Protein AF-A0A2Z4ND91-F1 (afdb_monomer_lite)

Foldseek 3Di:
DKDWLVLCVVCLVVLLVVLVVPDDDPVVSVVLSVVLNVLRCVLCPVGDIGDPVSSVVSSVVCLVPCLDPVQLVVLLVVCVVCVVPCVVVCCVVPVPPVDDDSSVVSSVVVVVVNVVSVVVVVCVSVVPPPDDD

Secondary structure (DSSP, 8-state):
--B-HHHHHHTHHHHHHHHHHH--SHHHHHHHHHHHHHHHHHHTGGG--B-HHHHHHHHHHHHHH---HHHHHHHHHHHHHHTTT-HHHHHHH-TT-TT--HHHHHHHHHHHHHHHHHHHHHHHH-TT-----

Structure (mmCIF, N/CA/C/O backbone):
data_AF-A0A2Z4ND91-F1
#
_entry.id   AF-A0A2Z4ND91-F1
#
loop_
_atom_site.group_PDB
_atom_site.id
_atom_site.type_symbol
_atom_site.label_atom_id
_atom_site.label_alt_id
_atom_site.label_comp_id
_atom_site.label_asym_id
_atom_site.label_entity_id
_atom_site.label_seq_id
_atom_site.pdbx_PDB_ins_code
_atom_site.Cartn_x
_atom_site.Cartn_y
_atom_site.Cartn_z
_atom_site.occupancy
_atom_site.B_iso_or_equiv
_atom_site.auth_seq_id
_atom_site.auth_comp_id
_atom_site.auth_asym_id
_atom_site.auth_atom_id
_atom_site.pdbx_PDB_model_num
ATOM 1 N N . MET A 1 1 ? 1.372 1.543 -19.213 1.00 76.50 1 MET A N 1
ATOM 2 C CA . MET A 1 1 ? 2.087 2.553 -18.398 1.00 76.50 1 MET A CA 1
ATOM 3 C C . MET A 1 1 ? 3.188 1.846 -17.614 1.00 76.50 1 MET A C 1
ATOM 5 O O . MET A 1 1 ? 3.018 0.660 -17.354 1.00 76.50 1 MET A O 1
ATOM 9 N N . ARG A 1 2 ? 4.313 2.506 -17.304 1.00 83.25 2 ARG A N 1
ATOM 10 C CA . ARG A 1 2 ? 5.317 1.954 -16.377 1.00 83.25 2 ARG A CA 1
ATOM 11 C C . ARG A 1 2 ? 5.332 2.769 -15.088 1.00 83.25 2 ARG A C 1
ATOM 13 O O . ARG A 1 2 ? 5.204 3.990 -15.146 1.00 83.25 2 ARG A O 1
ATOM 20 N N . TYR A 1 3 ? 5.520 2.086 -13.971 1.00 85.62 3 TYR A N 1
ATOM 21 C CA . TYR A 1 3 ? 5.600 2.640 -12.629 1.00 85.62 3 TYR A CA 1
ATOM 2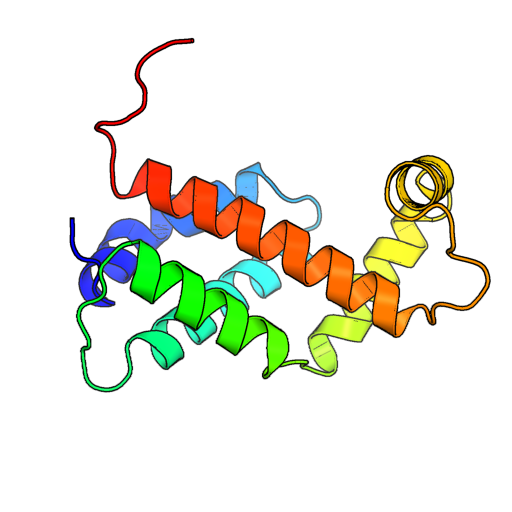2 C C . TYR A 1 3 ? 7.063 2.762 -12.198 1.00 85.62 3 TYR A C 1
ATOM 24 O O . TYR A 1 3 ? 7.916 1.976 -12.624 1.00 85.62 3 TYR A O 1
ATOM 32 N N . THR A 1 4 ? 7.352 3.773 -11.387 1.00 90.25 4 THR A N 1
ATOM 33 C CA . THR A 1 4 ? 8.662 4.028 -10.774 1.00 90.25 4 THR A CA 1
ATOM 34 C C . THR A 1 4 ? 8.447 4.566 -9.364 1.00 90.25 4 THR A C 1
ATOM 36 O O . THR A 1 4 ? 7.414 5.182 -9.096 1.00 90.25 4 THR A O 1
ATOM 39 N N . LEU A 1 5 ? 9.442 4.424 -8.485 1.00 89.69 5 LEU A N 1
ATOM 40 C CA . LEU A 1 5 ? 9.386 4.996 -7.135 1.00 89.69 5 LEU A CA 1
ATOM 41 C C . LEU A 1 5 ? 9.147 6.513 -7.150 1.00 89.69 5 LEU A C 1
ATOM 43 O O . LEU A 1 5 ? 8.402 7.043 -6.335 1.00 89.69 5 LEU A O 1
ATOM 47 N N . ASN A 1 6 ? 9.727 7.219 -8.126 1.00 90.44 6 ASN A N 1
ATOM 48 C CA . ASN A 1 6 ? 9.529 8.660 -8.272 1.00 90.44 6 ASN A CA 1
ATOM 49 C C . ASN A 1 6 ? 8.061 9.017 -8.572 1.00 90.44 6 ASN A C 1
ATOM 51 O O . ASN A 1 6 ? 7.545 9.996 -8.044 1.00 90.44 6 ASN A O 1
ATOM 55 N N . LEU A 1 7 ? 7.365 8.211 -9.385 1.00 88.75 7 LEU A N 1
ATOM 56 C CA . LEU A 1 7 ? 5.935 8.404 -9.636 1.00 88.75 7 LEU A CA 1
ATOM 57 C C . LEU A 1 7 ? 5.113 8.208 -8.354 1.00 88.75 7 LEU A C 1
ATOM 59 O O . LEU A 1 7 ? 4.263 9.044 -8.062 1.00 88.75 7 LEU A O 1
ATOM 63 N N . ILE A 1 8 ? 5.396 7.155 -7.580 1.00 89.88 8 ILE A N 1
ATOM 64 C CA . ILE A 1 8 ? 4.742 6.906 -6.285 1.00 89.88 8 ILE A CA 1
ATOM 65 C C . ILE A 1 8 ? 4.955 8.094 -5.339 1.00 89.88 8 ILE A C 1
ATOM 67 O O . ILE A 1 8 ? 3.995 8.639 -4.798 1.00 89.88 8 ILE A O 1
ATOM 71 N N . ASN A 1 9 ? 6.199 8.556 -5.201 1.00 90.88 9 ASN A N 1
ATOM 72 C CA . ASN A 1 9 ? 6.552 9.657 -4.305 1.00 90.88 9 ASN A CA 1
ATOM 73 C C . ASN A 1 9 ? 5.907 10.990 -4.704 1.00 90.88 9 ASN A C 1
ATOM 75 O O . ASN A 1 9 ? 5.510 11.760 -3.831 1.00 90.88 9 ASN A O 1
ATOM 79 N N . ASN A 1 10 ? 5.738 11.250 -6.003 1.00 92.88 10 ASN A N 1
ATOM 80 C CA . ASN A 1 10 ? 5.031 12.440 -6.483 1.00 92.88 10 ASN A CA 1
ATOM 81 C C . ASN A 1 10 ? 3.541 12.448 -6.099 1.00 92.88 10 ASN A C 1
ATOM 83 O O . ASN A 1 10 ? 2.963 13.523 -5.966 1.00 92.88 10 ASN A O 1
ATOM 87 N N . HIS A 1 11 ? 2.938 11.274 -5.895 1.00 92.00 11 HIS A N 1
ATOM 88 C CA . HIS A 1 11 ? 1.539 11.108 -5.485 1.00 92.00 11 HIS A CA 1
ATOM 89 C C . HIS A 1 11 ? 1.380 10.732 -4.007 1.00 92.00 11 HIS A C 1
ATOM 91 O O . HIS A 1 11 ? 0.294 10.344 -3.580 1.00 92.00 11 HIS A O 1
ATOM 97 N N . ARG A 1 12 ? 2.440 10.864 -3.199 1.00 93.00 12 ARG A N 1
ATOM 98 C CA . ARG A 1 12 ? 2.463 10.406 -1.804 1.00 93.00 12 ARG A CA 1
ATOM 99 C C . ARG A 1 12 ? 1.276 10.904 -0.977 1.00 93.00 12 ARG A C 1
ATOM 101 O O . ARG A 1 12 ? 0.627 10.101 -0.323 1.00 93.00 12 ARG A O 1
ATOM 108 N N . LEU A 1 13 ? 0.973 12.202 -1.031 1.00 93.06 13 LEU A N 1
ATOM 109 C CA . LEU A 1 13 ? -0.125 12.792 -0.252 1.00 93.06 13 LEU A CA 1
ATOM 110 C C . LEU A 1 13 ? -1.501 12.267 -0.684 1.00 93.06 13 LEU A C 1
ATOM 112 O O . LEU A 1 13 ? -2.365 12.043 0.160 1.00 93.06 13 LEU A O 1
ATOM 116 N N . ASP A 1 14 ? -1.700 12.046 -1.984 1.00 91.75 14 ASP A N 1
ATOM 117 C CA . ASP A 1 14 ? -2.955 11.504 -2.512 1.00 91.75 14 ASP A CA 1
ATOM 118 C C . ASP A 1 14 ? -3.136 10.039 -2.091 1.00 91.75 14 ASP A C 1
ATOM 120 O O . ASP A 1 14 ? -4.233 9.633 -1.711 1.00 91.75 14 ASP A O 1
ATOM 124 N N . ILE A 1 15 ? -2.047 9.263 -2.094 1.00 90.38 15 ILE A N 1
ATOM 125 C CA . ILE A 1 15 ? -2.017 7.876 -1.613 1.00 90.38 15 ILE A CA 1
ATOM 126 C C . ILE A 1 15 ? -2.297 7.819 -0.105 1.00 90.38 15 ILE A C 1
ATOM 128 O O . ILE A 1 15 ? -3.135 7.037 0.339 1.00 90.38 15 ILE A O 1
ATOM 132 N N . GLU A 1 16 ? -1.637 8.664 0.691 1.00 90.25 16 GLU A N 1
ATOM 133 C CA . GLU A 1 16 ? -1.849 8.738 2.142 1.00 90.25 16 GLU A CA 1
ATOM 134 C C . GLU A 1 16 ? -3.297 9.099 2.478 1.00 90.25 16 GLU A C 1
ATOM 136 O O . GLU A 1 16 ? -3.899 8.463 3.344 1.00 90.25 16 GLU A O 1
ATOM 141 N N . LYS A 1 17 ? -3.882 10.060 1.759 1.00 89.31 17 LYS A N 1
ATOM 142 C CA . LYS A 1 17 ? -5.290 10.430 1.915 1.00 89.31 17 LYS A CA 1
ATOM 143 C C . LYS A 1 17 ? -6.233 9.291 1.525 1.00 89.31 17 LYS A C 1
ATOM 145 O O . LYS A 1 17 ? -7.200 9.025 2.230 1.00 89.31 17 LYS A O 1
ATOM 150 N N . LEU A 1 18 ? -5.936 8.581 0.440 1.00 87.06 18 LEU A N 1
ATOM 151 C CA . LEU A 1 18 ? -6.717 7.421 0.020 1.00 87.06 18 LEU A CA 1
ATOM 152 C C . LEU A 1 18 ? -6.734 6.336 1.107 1.00 87.06 18 LEU A C 1
ATOM 154 O O . LEU A 1 18 ? -7.785 5.763 1.392 1.00 87.06 18 LEU A O 1
ATOM 158 N N . ILE A 1 19 ? -5.598 6.093 1.762 1.00 83.06 19 ILE A N 1
ATOM 159 C CA . ILE A 1 19 ? -5.511 5.191 2.919 1.00 83.06 19 ILE A CA 1
ATOM 160 C C . ILE A 1 19 ? -6.335 5.744 4.094 1.00 83.06 19 ILE A C 1
ATOM 162 O O . ILE A 1 19 ? -7.067 5.006 4.750 1.00 83.06 19 ILE A O 1
ATOM 166 N N . GLU A 1 20 ? -6.271 7.046 4.369 1.00 83.75 20 GLU A N 1
ATOM 167 C CA . GLU A 1 20 ? -7.056 7.652 5.450 1.00 83.75 20 GLU A CA 1
ATOM 168 C C . GLU A 1 20 ? -8.567 7.509 5.264 1.00 83.75 20 GLU A C 1
ATOM 170 O O . GLU A 1 20 ? -9.268 7.296 6.260 1.00 83.75 20 GLU A O 1
ATOM 175 N N . ASP A 1 21 ? -9.040 7.615 4.024 1.00 81.31 21 ASP A N 1
ATOM 176 C CA . ASP A 1 21 ? -10.457 7.555 3.665 1.00 81.31 21 ASP A CA 1
ATOM 177 C C . ASP A 1 21 ? -11.006 6.114 3.693 1.00 81.31 21 ASP A C 1
ATOM 179 O O . ASP A 1 21 ? -12.193 5.914 3.954 1.00 81.31 21 ASP A O 1
ATOM 183 N N . ASN A 1 22 ? -10.155 5.103 3.477 1.00 74.06 22 ASN A N 1
ATOM 184 C CA . ASN A 1 22 ? -10.572 3.698 3.360 1.00 74.06 22 ASN A CA 1
ATOM 185 C C . ASN A 1 22 ? -10.387 2.862 4.639 1.00 74.06 22 ASN A C 1
ATOM 187 O O . ASN A 1 22 ? -10.922 1.756 4.721 1.00 74.06 22 ASN A O 1
ATOM 191 N N . PHE A 1 23 ? -9.690 3.373 5.661 1.00 69.81 23 PHE A N 1
ATOM 192 C CA . PHE A 1 23 ? -9.445 2.637 6.909 1.00 69.81 23 PHE A CA 1
ATOM 193 C C . PHE A 1 23 ? -9.970 3.367 8.147 1.00 69.81 23 PHE A C 1
ATOM 195 O O . PHE A 1 23 ? -10.034 4.596 8.216 1.00 69.81 23 PHE A O 1
ATOM 202 N N . LYS A 1 24 ? -10.349 2.597 9.171 1.00 64.06 24 LYS A N 1
ATOM 203 C CA . LYS A 1 24 ? -10.756 3.102 10.491 1.00 64.06 24 LYS A CA 1
ATOM 204 C C . LYS A 1 24 ? -9.632 2.841 11.501 1.00 64.06 24 LYS A C 1
ATOM 206 O O . LYS A 1 24 ? -8.913 1.861 11.373 1.00 64.06 24 LYS A O 1
ATOM 211 N N . GLY A 1 25 ? -9.494 3.718 12.497 1.00 63.25 25 GLY A N 1
ATOM 212 C CA . GLY A 1 25 ? -8.431 3.644 13.510 1.00 63.25 25 GLY A CA 1
ATOM 213 C C . GLY A 1 25 ? -7.177 4.433 13.118 1.00 63.25 25 GLY A C 1
ATOM 214 O O . GLY A 1 25 ? -6.660 4.298 12.015 1.00 63.25 25 GLY A O 1
ATOM 215 N N . SER A 1 26 ? -6.695 5.305 14.007 1.00 58.44 26 SER A N 1
ATOM 216 C CA . SER A 1 26 ? -5.545 6.181 13.728 1.00 58.44 26 SER A CA 1
ATOM 217 C C . SER A 1 26 ? -4.222 5.417 13.638 1.00 58.44 26 SER A C 1
ATOM 219 O O . SER A 1 26 ? -3.410 5.714 12.770 1.00 58.44 26 SER A O 1
ATOM 221 N N . LEU A 1 27 ? -4.020 4.413 14.495 1.00 57.66 27 LEU A N 1
ATOM 222 C CA . LEU A 1 27 ? -2.791 3.617 14.528 1.00 57.66 27 LEU A CA 1
ATOM 223 C C . LEU A 1 27 ? -2.655 2.726 13.280 1.00 57.66 27 LEU A C 1
ATOM 225 O O . LEU A 1 27 ? -1.594 2.669 12.665 1.00 57.66 27 LEU A O 1
ATOM 229 N N . THR A 1 28 ? -3.757 2.099 12.860 1.00 64.94 28 THR A N 1
ATOM 230 C CA . THR A 1 28 ? -3.827 1.248 11.664 1.00 64.94 28 THR A CA 1
ATOM 231 C C . THR A 1 28 ? -3.520 2.035 10.388 1.00 64.94 28 THR A C 1
ATOM 233 O O . THR A 1 28 ? -2.827 1.529 9.513 1.00 64.94 28 THR A O 1
ATOM 236 N N . LYS A 1 29 ? -3.970 3.295 10.292 1.00 74.81 29 LYS A N 1
ATOM 237 C CA . LYS A 1 29 ? -3.686 4.178 9.145 1.00 74.81 29 LYS A CA 1
ATOM 238 C C . LYS A 1 29 ? -2.199 4.454 8.979 1.00 74.81 29 LYS A C 1
ATOM 240 O O . LYS A 1 29 ? -1.666 4.255 7.893 1.00 74.81 29 LYS A O 1
ATOM 245 N N . GLU A 1 30 ? -1.541 4.906 10.042 1.00 74.50 30 GLU A N 1
ATOM 246 C CA . GLU A 1 30 ? -0.112 5.233 9.998 1.00 74.50 30 GLU A CA 1
ATOM 247 C C . GLU A 1 30 ? 0.735 4.000 9.676 1.00 74.50 30 GLU A C 1
ATOM 249 O O . GLU A 1 30 ? 1.657 4.073 8.865 1.00 74.50 30 GLU A O 1
ATOM 254 N N . LEU A 1 31 ? 0.355 2.842 10.219 1.00 71.50 31 LEU A N 1
ATOM 255 C CA . LEU A 1 31 ? 1.012 1.574 9.923 1.00 71.50 31 LEU A CA 1
ATOM 256 C C . LEU A 1 31 ? 0.845 1.147 8.455 1.00 71.50 31 LEU A C 1
ATOM 258 O O . LEU A 1 31 ? 1.814 0.732 7.822 1.00 71.50 31 LEU A O 1
ATOM 262 N N . ILE A 1 32 ? -0.366 1.252 7.897 1.00 74.88 32 ILE A N 1
ATOM 263 C CA . ILE A 1 32 ? -0.629 0.920 6.488 1.00 74.88 32 ILE A CA 1
ATOM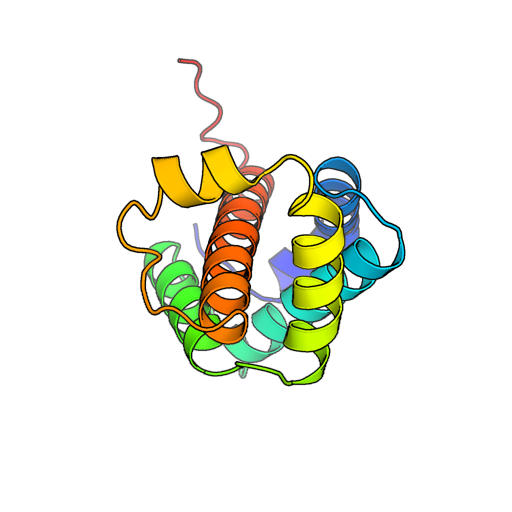 264 C C . ILE A 1 32 ? 0.155 1.851 5.559 1.00 74.88 32 ILE A C 1
ATOM 266 O O . ILE A 1 32 ? 0.763 1.373 4.602 1.00 74.88 32 ILE A O 1
ATOM 270 N N . LYS A 1 33 ? 0.190 3.159 5.853 1.00 83.06 33 LYS A N 1
ATOM 271 C CA . LYS A 1 33 ? 1.010 4.125 5.103 1.00 83.06 33 LYS A CA 1
ATOM 272 C C . LYS A 1 33 ? 2.472 3.693 5.100 1.00 83.06 33 LYS A C 1
ATOM 274 O O . LYS A 1 33 ? 3.061 3.567 4.031 1.00 83.06 33 LYS A O 1
ATOM 279 N N . GLN A 1 34 ? 3.034 3.431 6.280 1.00 82.38 34 GLN A N 1
ATOM 280 C CA . GLN A 1 34 ? 4.427 3.020 6.422 1.00 82.38 34 GLN A CA 1
ATOM 281 C C . GLN A 1 34 ? 4.735 1.775 5.582 1.00 82.38 34 GLN A C 1
ATOM 283 O O . GLN A 1 34 ? 5.651 1.811 4.768 1.00 82.38 34 GLN A O 1
ATOM 288 N N . VAL A 1 35 ? 3.931 0.716 5.709 1.00 78.94 35 VAL A N 1
ATOM 289 C CA . VAL A 1 35 ? 4.180 -0.544 4.993 1.00 78.94 35 VAL A CA 1
ATOM 290 C C . VAL A 1 35 ? 4.038 -0.410 3.488 1.00 78.94 35 VAL A C 1
ATOM 292 O O . VAL A 1 35 ? 4.822 -1.002 2.756 1.00 78.94 35 VAL A O 1
ATOM 295 N N . ILE A 1 36 ? 3.089 0.387 3.003 1.00 84.38 36 ILE A N 1
ATOM 296 C CA . ILE A 1 36 ? 2.955 0.621 1.564 1.00 84.38 36 ILE A CA 1
ATOM 297 C C . ILE A 1 36 ? 4.198 1.313 1.004 1.00 84.38 36 ILE A C 1
ATOM 299 O O . ILE A 1 36 ? 4.696 0.916 -0.050 1.00 84.38 36 ILE A O 1
ATOM 303 N N . PHE A 1 37 ? 4.720 2.328 1.695 1.00 88.25 37 PHE A N 1
ATOM 304 C CA . PHE A 1 37 ? 5.901 3.038 1.208 1.00 88.25 37 PHE A CA 1
ATOM 305 C C . PHE A 1 37 ? 7.182 2.217 1.356 1.00 88.25 37 PHE A C 1
ATOM 307 O O . PHE A 1 37 ? 7.960 2.184 0.408 1.00 88.25 37 PHE A O 1
ATOM 314 N N . GLU A 1 38 ? 7.362 1.486 2.458 1.00 87.06 38 GLU A N 1
ATOM 315 C CA . GLU A 1 38 ? 8.474 0.534 2.618 1.00 87.06 38 GLU A CA 1
ATOM 316 C C . GLU A 1 38 ? 8.437 -0.549 1.530 1.00 87.06 38 GLU A C 1
ATOM 318 O O . GLU A 1 38 ? 9.451 -0.833 0.892 1.00 87.06 38 GLU A O 1
ATOM 323 N N . MET A 1 39 ? 7.252 -1.093 1.239 1.00 87.06 39 MET A N 1
ATOM 324 C CA . MET A 1 39 ? 7.055 -2.051 0.155 1.00 87.06 39 MET A CA 1
ATOM 325 C C . MET A 1 39 ? 7.481 -1.472 -1.195 1.00 87.06 39 MET A C 1
ATOM 327 O O . MET A 1 39 ? 8.218 -2.124 -1.931 1.00 87.06 39 MET A O 1
ATOM 331 N N . TYR A 1 40 ? 7.046 -0.261 -1.548 1.00 89.25 40 TYR A N 1
ATOM 332 C CA . TYR A 1 40 ? 7.447 0.336 -2.823 1.00 89.25 40 TYR A CA 1
ATOM 333 C C . TYR A 1 40 ? 8.940 0.680 -2.872 1.00 89.25 40 TYR A C 1
ATOM 335 O O . TYR A 1 40 ? 9.552 0.519 -3.928 1.00 89.25 40 TYR A O 1
ATOM 343 N N . GLU A 1 41 ? 9.545 1.116 -1.768 1.00 89.44 41 GLU A N 1
ATOM 344 C CA . GLU A 1 41 ? 10.994 1.334 -1.693 1.00 89.44 41 GLU A CA 1
ATOM 345 C C . GLU A 1 41 ? 11.778 0.036 -1.947 1.00 89.44 41 GLU A C 1
ATOM 347 O O . GLU A 1 41 ? 12.751 0.055 -2.705 1.00 89.44 41 GLU A O 1
ATOM 352 N N . GLU A 1 42 ? 11.324 -1.095 -1.399 1.00 88.19 42 GLU A N 1
ATOM 353 C CA . GLU A 1 42 ? 11.929 -2.409 -1.649 1.00 88.19 42 GLU A CA 1
ATOM 354 C C . GLU A 1 42 ? 11.693 -2.908 -3.083 1.00 88.19 42 GLU A C 1
ATOM 356 O O . GLU A 1 42 ? 12.642 -3.308 -3.763 1.00 88.19 42 GLU A O 1
ATOM 361 N N . ILE A 1 43 ? 10.457 -2.843 -3.588 1.00 88.31 43 ILE A N 1
ATOM 362 C CA . ILE A 1 43 ? 10.102 -3.291 -4.948 1.00 88.31 43 ILE A CA 1
ATOM 363 C C . ILE A 1 43 ? 10.910 -2.532 -6.009 1.00 88.31 43 ILE A C 1
ATOM 365 O O . ILE A 1 43 ? 11.397 -3.111 -6.986 1.00 88.31 43 ILE A O 1
ATOM 369 N N . PHE A 1 44 ? 11.062 -1.220 -5.824 1.00 87.31 44 PHE A N 1
ATOM 370 C CA . PHE A 1 44 ? 11.769 -0.350 -6.758 1.00 87.31 44 PHE A CA 1
ATOM 371 C C . PHE A 1 44 ? 13.250 -0.146 -6.410 1.00 87.31 44 PHE A C 1
ATOM 373 O O . PHE A 1 44 ? 13.876 0.774 -6.955 1.00 87.31 44 PHE A O 1
ATOM 380 N N . TYR A 1 45 ? 13.840 -1.008 -5.571 1.00 82.56 45 TYR A N 1
ATOM 381 C CA . TYR A 1 45 ? 15.281 -1.016 -5.317 1.00 82.56 45 TYR A CA 1
ATOM 382 C C . TYR A 1 45 ? 16.064 -1.031 -6.648 1.00 82.56 45 TYR A C 1
ATOM 384 O O . TYR A 1 45 ? 15.668 -1.688 -7.612 1.00 82.56 45 TYR A O 1
ATOM 392 N N . GLU A 1 46 ? 17.144 -0.245 -6.726 1.00 77.56 46 GLU A N 1
ATOM 393 C CA . GLU A 1 46 ? 17.906 0.057 -7.960 1.00 77.56 46 GLU A CA 1
ATOM 394 C C . GLU A 1 46 ? 17.145 0.841 -9.055 1.00 77.56 46 GLU A C 1
ATOM 396 O O . GLU A 1 46 ? 17.514 0.794 -10.229 1.00 77.56 46 GLU A O 1
ATOM 401 N N . ASN A 1 47 ? 16.118 1.625 -8.700 1.00 70.00 47 ASN A N 1
ATOM 402 C CA . ASN A 1 47 ? 15.342 2.456 -9.639 1.00 70.00 47 ASN A CA 1
ATOM 403 C C . ASN A 1 47 ? 14.705 1.657 -10.788 1.00 70.00 47 ASN A C 1
ATOM 405 O O . ASN A 1 47 ? 14.606 2.138 -11.925 1.00 70.00 47 ASN A O 1
ATOM 409 N N . LYS A 1 48 ? 14.253 0.433 -10.501 1.00 84.62 48 LYS A N 1
ATOM 410 C CA . LYS A 1 48 ? 13.506 -0.377 -11.465 1.00 84.62 48 LYS A CA 1
ATOM 411 C C . LYS A 1 48 ? 12.297 0.392 -12.007 1.00 84.62 48 LYS A C 1
ATOM 413 O O . LYS A 1 48 ? 11.704 1.245 -11.347 1.00 84.62 48 LYS A O 1
ATOM 418 N N . SER A 1 49 ? 11.913 0.066 -13.236 1.00 89.38 49 SER A N 1
ATOM 419 C CA . SER A 1 49 ? 10.665 0.531 -13.830 1.00 89.38 49 SER A CA 1
ATOM 420 C C . SER A 1 49 ? 9.816 -0.675 -14.179 1.00 89.38 49 SER A C 1
ATOM 422 O O . SER A 1 49 ? 10.245 -1.514 -14.969 1.00 89.38 49 SER A O 1
ATOM 424 N N . LEU A 1 50 ? 8.614 -0.761 -13.623 1.00 86.88 50 LEU A N 1
ATOM 425 C CA . LEU A 1 50 ? 7.782 -1.960 -13.702 1.00 86.88 50 LEU A CA 1
ATOM 426 C C . LEU A 1 50 ? 6.528 -1.687 -14.532 1.00 86.88 50 LEU A C 1
ATOM 428 O O . LEU A 1 50 ? 5.925 -0.618 -14.448 1.00 86.88 50 LEU A O 1
ATOM 432 N N . SER A 1 51 ? 6.150 -2.631 -15.380 1.00 87.75 51 SER A N 1
ATOM 433 C CA . SER A 1 51 ? 4.804 -2.713 -15.944 1.00 87.75 51 SER A CA 1
ATOM 434 C C . SER A 1 51 ? 3.791 -3.077 -14.854 1.00 87.75 51 SER A C 1
ATOM 436 O O . SER A 1 51 ? 4.164 -3.449 -13.745 1.00 87.75 51 SER A O 1
ATOM 438 N N . ASN A 1 52 ? 2.501 -2.989 -15.178 1.00 81.62 52 ASN A N 1
ATOM 439 C CA . ASN A 1 52 ? 1.434 -3.328 -14.236 1.00 81.62 52 ASN A CA 1
ATOM 440 C C . ASN A 1 52 ? 1.559 -4.773 -13.708 1.00 81.62 52 ASN A C 1
ATOM 442 O O . ASN A 1 52 ? 1.574 -5.003 -12.505 1.00 81.62 52 ASN A O 1
ATOM 446 N N . SER A 1 53 ? 1.750 -5.745 -14.607 1.00 84.00 53 SER A N 1
ATOM 447 C CA . SER A 1 53 ? 1.889 -7.157 -14.227 1.00 84.00 53 SER A CA 1
ATOM 448 C C . SER A 1 53 ? 3.140 -7.438 -13.393 1.00 84.00 53 SER A C 1
ATOM 450 O O . SER A 1 53 ? 3.106 -8.297 -12.521 1.00 84.00 53 SER A O 1
ATOM 452 N N . GLU A 1 54 ? 4.240 -6.727 -13.656 1.00 88.50 54 GLU A N 1
ATOM 453 C CA . GLU A 1 54 ? 5.471 -6.864 -12.870 1.00 88.50 54 GLU A CA 1
ATOM 454 C C . GLU A 1 54 ? 5.295 -6.264 -11.471 1.00 88.50 54 GLU A C 1
ATOM 456 O O . GLU A 1 54 ? 5.683 -6.889 -10.493 1.00 88.50 54 GLU A O 1
ATOM 461 N N . LEU A 1 55 ? 4.661 -5.092 -11.362 1.00 85.19 55 LEU A N 1
ATOM 462 C CA . LEU A 1 55 ? 4.395 -4.459 -10.071 1.00 85.19 55 LEU A CA 1
ATOM 463 C C . LEU A 1 55 ? 3.475 -5.318 -9.197 1.00 85.19 55 LEU A C 1
ATOM 465 O O . LEU A 1 55 ? 3.777 -5.515 -8.026 1.00 85.19 55 LEU A O 1
ATOM 469 N N . GLN A 1 56 ? 2.408 -5.881 -9.771 1.00 82.00 56 GLN A N 1
ATOM 470 C CA . GLN A 1 56 ? 1.518 -6.793 -9.050 1.00 82.00 56 GLN A CA 1
ATOM 471 C C . GLN A 1 56 ? 2.272 -8.026 -8.529 1.00 82.00 56 GLN A C 1
ATOM 473 O O . GLN A 1 56 ? 2.148 -8.369 -7.357 1.00 82.00 56 GLN A O 1
ATOM 478 N N . ALA A 1 57 ? 3.095 -8.659 -9.372 1.00 85.25 57 ALA A N 1
ATOM 479 C CA . ALA A 1 57 ? 3.863 -9.839 -8.978 1.00 85.25 57 ALA A CA 1
ATOM 480 C C . ALA A 1 57 ? 4.869 -9.540 -7.851 1.00 85.25 57 ALA A C 1
ATOM 482 O O . ALA A 1 57 ? 5.026 -10.344 -6.933 1.00 85.25 57 ALA A O 1
ATOM 483 N N . GLU A 1 58 ? 5.530 -8.382 -7.901 1.00 87.25 58 GLU A N 1
ATOM 484 C CA . GLU A 1 58 ? 6.468 -7.948 -6.861 1.00 87.25 58 GLU A CA 1
ATOM 485 C C . GLU A 1 58 ? 5.740 -7.592 -5.552 1.00 87.25 58 GLU A C 1
ATOM 487 O O . GLU A 1 58 ? 6.217 -7.950 -4.476 1.00 87.25 58 GLU A O 1
ATOM 492 N N . THR A 1 59 ? 4.551 -6.976 -5.617 1.00 82.31 59 THR A N 1
ATOM 493 C CA . THR A 1 59 ? 3.694 -6.750 -4.440 1.00 82.31 59 THR A CA 1
ATOM 494 C C . THR A 1 59 ? 3.269 -8.068 -3.796 1.00 82.31 59 THR A C 1
ATOM 496 O O . THR A 1 59 ? 3.458 -8.247 -2.593 1.00 82.31 59 THR A O 1
ATOM 499 N N . ASP A 1 60 ? 2.765 -9.024 -4.577 1.00 78.38 60 ASP A N 1
ATOM 500 C CA . ASP A 1 60 ? 2.374 -10.340 -4.058 1.00 78.38 60 ASP A CA 1
ATOM 501 C C . ASP A 1 60 ? 3.567 -11.076 -3.426 1.00 78.38 60 ASP A C 1
ATOM 503 O O . ASP A 1 60 ? 3.447 -11.676 -2.351 1.00 78.38 60 ASP A O 1
ATOM 507 N N . SER A 1 61 ? 4.744 -10.977 -4.052 1.00 83.50 61 SER A N 1
ATOM 508 C CA . SER A 1 61 ? 5.989 -11.525 -3.515 1.00 83.50 61 SER A CA 1
ATOM 509 C C . SER A 1 61 ? 6.374 -10.866 -2.187 1.00 83.50 61 SER A C 1
ATOM 511 O O . SER A 1 61 ? 6.608 -11.581 -1.209 1.00 83.50 61 SER A O 1
ATOM 513 N N . TYR A 1 62 ? 6.374 -9.531 -2.107 1.00 81.69 62 TYR A N 1
ATOM 514 C CA . TYR A 1 62 ? 6.707 -8.789 -0.887 1.00 81.69 62 TYR A CA 1
ATOM 515 C C . TYR A 1 62 ? 5.809 -9.196 0.280 1.00 81.69 62 TYR A C 1
ATOM 517 O O . TYR A 1 62 ? 6.307 -9.543 1.349 1.00 81.69 62 TYR A O 1
ATOM 525 N N . ILE A 1 63 ? 4.490 -9.222 0.072 1.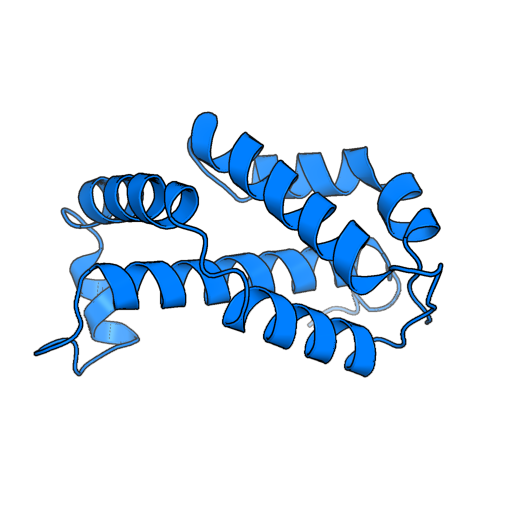00 72.00 63 ILE A N 1
ATOM 526 C CA . ILE A 1 63 ? 3.518 -9.564 1.120 1.00 72.00 63 ILE A CA 1
ATOM 527 C C . ILE A 1 63 ? 3.738 -10.996 1.618 1.00 72.00 63 ILE A C 1
ATOM 529 O O . ILE A 1 63 ? 3.653 -11.262 2.816 1.00 72.00 63 ILE A O 1
ATOM 533 N N . SER A 1 64 ? 4.063 -11.923 0.712 1.00 72.75 64 SER A N 1
ATOM 534 C CA . SER A 1 64 ? 4.340 -13.313 1.084 1.00 72.75 64 SER A CA 1
ATOM 535 C C . SER A 1 64 ? 5.612 -13.481 1.932 1.00 72.75 64 SER A C 1
ATOM 537 O O . SER A 1 64 ? 5.695 -14.415 2.732 1.00 72.75 64 SER A O 1
ATOM 539 N N . GLN A 1 65 ? 6.591 -12.585 1.770 1.00 71.50 65 GLN A N 1
ATOM 540 C CA . GLN A 1 65 ? 7.910 -12.659 2.406 1.00 71.50 65 GLN A CA 1
ATOM 541 C C . GLN A 1 65 ? 7.997 -11.832 3.694 1.00 71.50 65 GLN A C 1
ATOM 543 O O . GLN A 1 65 ? 8.527 -12.308 4.700 1.00 71.50 65 GLN A O 1
ATOM 548 N N . ASN A 1 66 ? 7.450 -10.617 3.694 1.00 65.25 66 ASN A N 1
ATOM 549 C CA . ASN A 1 66 ? 7.567 -9.642 4.779 1.00 65.25 66 ASN A CA 1
ATOM 550 C C . ASN A 1 66 ? 6.444 -9.788 5.811 1.00 65.25 66 ASN A C 1
ATOM 552 O O . ASN A 1 66 ? 5.686 -8.872 6.128 1.00 65.25 66 ASN A O 1
ATOM 556 N N . ASN A 1 67 ? 6.385 -10.991 6.378 1.00 57.22 67 ASN A N 1
ATOM 557 C CA . ASN A 1 67 ? 5.417 -11.442 7.370 1.00 57.22 67 ASN A CA 1
ATOM 558 C C . ASN A 1 67 ? 5.746 -10.884 8.778 1.00 57.22 67 ASN A C 1
ATOM 560 O O . ASN A 1 67 ? 6.039 -11.633 9.716 1.00 57.22 67 ASN A O 1
ATOM 564 N N . ASN A 1 68 ? 5.796 -9.553 8.895 1.00 54.16 68 ASN A N 1
ATOM 565 C CA . ASN A 1 68 ? 6.386 -8.833 10.023 1.00 54.16 68 ASN A CA 1
ATOM 566 C C . ASN A 1 68 ? 5.576 -9.005 11.330 1.00 54.16 68 ASN A C 1
ATOM 568 O O . ASN A 1 68 ? 4.347 -8.929 11.350 1.00 54.16 68 ASN A O 1
ATOM 572 N N . LEU A 1 69 ? 6.274 -9.245 12.446 1.00 46.38 69 LEU A N 1
ATOM 573 C CA . LEU A 1 69 ? 5.696 -9.614 13.749 1.00 46.38 69 LEU A CA 1
ATOM 574 C C . LEU A 1 69 ? 4.860 -8.489 14.385 1.00 46.38 69 LEU A C 1
ATOM 576 O O . LEU A 1 69 ? 3.834 -8.769 14.997 1.00 46.38 69 LEU A O 1
ATOM 580 N N . ILE A 1 70 ? 5.264 -7.230 14.189 1.00 46.50 70 ILE A N 1
ATOM 581 C CA . ILE A 1 70 ? 4.560 -6.036 14.702 1.00 46.50 70 ILE A CA 1
ATOM 582 C C . ILE A 1 70 ? 3.182 -5.882 14.030 1.00 46.50 70 ILE A C 1
ATOM 584 O O . ILE A 1 70 ? 2.213 -5.449 14.645 1.00 46.50 70 ILE A O 1
ATOM 588 N N . TRP A 1 71 ? 3.082 -6.312 12.771 1.00 54.03 71 TRP A N 1
ATOM 589 C CA . TRP A 1 71 ? 1.867 -6.255 11.957 1.00 54.03 71 TRP A CA 1
ATOM 590 C C . TRP A 1 71 ? 0.795 -7.233 12.432 1.00 54.03 71 TRP A C 1
ATOM 592 O O . TRP A 1 71 ? -0.399 -6.946 12.399 1.00 54.03 71 TRP A O 1
ATOM 602 N N . LYS A 1 72 ? 1.237 -8.398 12.906 1.00 56.59 72 LYS A N 1
ATOM 603 C CA . LYS A 1 72 ? 0.359 -9.453 13.398 1.00 56.59 72 LYS A CA 1
ATOM 604 C C . LYS A 1 72 ? -0.371 -9.029 14.662 1.00 56.59 72 LYS A C 1
ATOM 606 O O . LYS A 1 72 ? -1.563 -9.268 14.743 1.00 56.59 72 LYS A O 1
ATOM 611 N N . GLU A 1 73 ? 0.296 -8.367 15.604 1.00 55.88 73 GLU A N 1
ATOM 612 C CA . GLU A 1 73 ? -0.326 -7.959 16.872 1.00 55.88 73 GLU A CA 1
ATOM 613 C C . GLU A 1 73 ? -1.452 -6.933 16.694 1.00 55.88 73 GLU A C 1
ATOM 615 O O . GLU A 1 73 ? -2.527 -7.115 17.261 1.00 55.88 73 GLU A O 1
ATOM 620 N N . GLU A 1 74 ? -1.261 -5.898 15.873 1.00 56.72 74 GLU A N 1
ATOM 621 C CA . GLU A 1 74 ? -2.307 -4.890 15.641 1.00 56.72 74 GLU A CA 1
ATOM 622 C C . GLU A 1 74 ? -3.421 -5.402 14.717 1.00 56.72 74 GLU A C 1
ATOM 624 O O . GLU A 1 74 ? -4.589 -5.095 14.951 1.00 56.72 74 GLU A O 1
ATOM 629 N N . VAL A 1 75 ? -3.116 -6.256 13.730 1.00 58.66 75 VAL A N 1
ATOM 630 C CA . VAL A 1 75 ? -4.169 -6.950 12.967 1.00 58.66 75 VAL A CA 1
ATOM 631 C C . VAL A 1 75 ? -4.919 -7.945 13.847 1.00 58.66 75 VAL A C 1
ATOM 633 O O . VAL A 1 75 ? -6.131 -8.040 13.716 1.00 58.66 75 VAL A O 1
ATOM 636 N N . TYR A 1 76 ? -4.269 -8.643 14.784 1.00 60.06 76 TYR A N 1
ATOM 637 C CA . TYR A 1 76 ? -4.985 -9.464 15.768 1.00 60.06 76 TYR A CA 1
ATOM 638 C C . TYR A 1 76 ? -5.858 -8.630 16.671 1.00 60.06 76 TYR A C 1
ATOM 640 O O . TYR A 1 76 ? -6.938 -9.078 17.020 1.00 60.06 76 TYR A O 1
ATOM 648 N N . LYS A 1 77 ? -5.406 -7.445 17.068 1.00 62.19 77 LYS A N 1
ATOM 649 C CA . LYS A 1 77 ? -6.203 -6.554 17.896 1.00 62.19 77 LYS A CA 1
ATOM 650 C C . LYS A 1 77 ? -7.416 -6.035 17.129 1.00 62.19 77 LYS A C 1
ATOM 652 O O . LYS A 1 77 ? -8.516 -6.086 17.657 1.00 62.19 77 LYS A O 1
ATOM 657 N N . TYR A 1 78 ? -7.236 -5.641 15.870 1.00 59.00 78 TYR A N 1
ATOM 658 C CA . TYR A 1 78 ? -8.332 -5.258 14.983 1.00 59.00 78 TYR A CA 1
ATOM 659 C C . TYR A 1 78 ? -9.290 -6.423 14.709 1.00 59.00 78 TYR A C 1
ATOM 661 O O . TYR A 1 78 ? -10.496 -6.242 14.800 1.00 59.00 78 TYR A O 1
ATOM 669 N N . LEU A 1 79 ? -8.774 -7.624 14.424 1.00 55.50 79 LEU A N 1
ATOM 670 C CA . LEU A 1 79 ? -9.584 -8.832 14.269 1.00 55.50 79 LEU A CA 1
ATOM 671 C C . LEU A 1 79 ? -10.310 -9.175 15.566 1.00 55.50 79 LEU A C 1
ATOM 673 O O . LEU A 1 7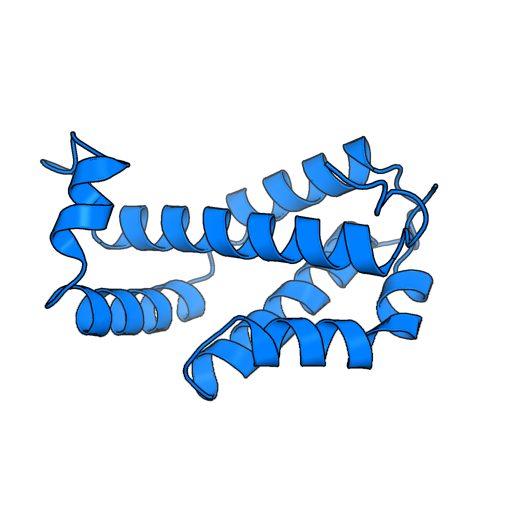9 ? -11.483 -9.471 15.493 1.00 55.50 79 LEU A O 1
ATOM 677 N N . ALA A 1 80 ? -9.680 -9.062 16.734 1.00 55.81 80 ALA A N 1
ATOM 678 C CA . ALA A 1 80 ? -10.323 -9.289 18.029 1.00 55.81 80 ALA A CA 1
ATOM 679 C C . ALA A 1 80 ? -11.398 -8.230 18.346 1.00 55.81 80 ALA A C 1
ATOM 681 O O . ALA A 1 80 ? -12.391 -8.533 19.003 1.00 55.81 80 ALA A O 1
ATOM 682 N N . GLU A 1 81 ? -11.209 -6.989 17.887 1.00 55.72 81 GLU A N 1
ATOM 683 C CA . GLU A 1 81 ? -12.189 -5.903 17.996 1.00 55.72 81 GLU A CA 1
ATOM 684 C C . GLU A 1 81 ? -13.338 -6.058 16.977 1.00 55.72 81 GLU A C 1
ATOM 686 O O . GLU A 1 81 ? -14.476 -5.716 17.295 1.00 55.72 81 GLU A O 1
ATOM 691 N N . ALA A 1 82 ? -13.070 -6.6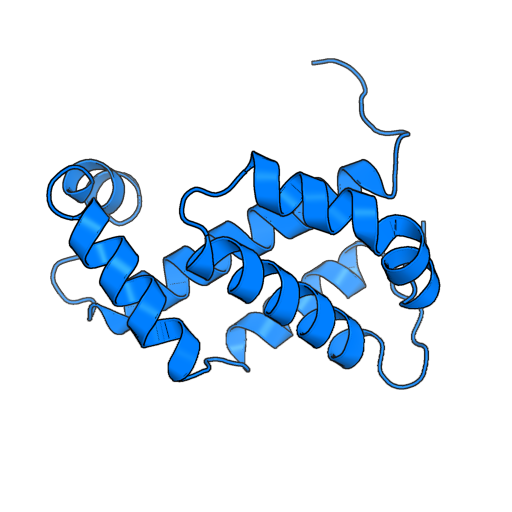10 15.789 1.00 47.81 82 ALA A N 1
ATOM 692 C CA . ALA A 1 82 ? -14.060 -6.932 14.758 1.00 47.81 82 ALA A CA 1
ATOM 693 C C . ALA A 1 82 ? -14.783 -8.274 15.014 1.00 47.81 82 ALA A C 1
ATOM 695 O O . ALA A 1 82 ? -15.946 -8.418 14.655 1.00 47.81 82 ALA A O 1
ATOM 696 N N . GLU A 1 83 ? -14.151 -9.238 15.694 1.00 43.38 83 GLU A N 1
ATOM 697 C CA . GLU A 1 83 ? -14.624 -10.615 15.949 1.00 43.38 83 GLU A CA 1
ATOM 698 C C . GLU A 1 83 ? -15.886 -10.703 16.820 1.00 43.38 83 GLU A C 1
ATOM 700 O O . GLU A 1 83 ? -16.462 -11.784 16.934 1.00 43.38 83 GLU A O 1
ATOM 705 N N . ILE A 1 84 ? -16.368 -9.600 17.402 1.00 45.62 84 ILE A N 1
ATOM 706 C CA . ILE A 1 84 ? -17.696 -9.591 18.034 1.00 45.62 84 ILE A CA 1
ATOM 707 C C . ILE A 1 84 ? -18.821 -9.470 16.982 1.00 45.62 84 ILE A C 1
ATOM 709 O O . ILE A 1 84 ? -19.904 -9.998 17.227 1.00 45.62 84 ILE A O 1
ATOM 713 N N . ASP A 1 85 ? -18.555 -8.897 15.799 1.00 41.75 85 ASP A N 1
ATOM 714 C CA . ASP A 1 85 ? -19.553 -8.677 14.734 1.00 41.75 85 ASP A CA 1
ATOM 715 C C . ASP A 1 85 ? -19.226 -9.372 13.386 1.00 41.75 85 ASP A C 1
ATOM 717 O O . ASP A 1 85 ? -20.119 -9.513 12.555 1.00 41.75 85 ASP A O 1
ATOM 721 N N . ASP A 1 86 ? -17.990 -9.837 13.147 1.00 47.41 86 ASP A N 1
ATOM 722 C CA . ASP A 1 86 ? -17.506 -10.224 11.797 1.00 47.41 86 ASP A CA 1
ATOM 723 C C . ASP A 1 86 ? -17.242 -11.737 11.590 1.00 47.41 86 ASP A C 1
ATOM 725 O O . ASP A 1 86 ? -16.672 -12.161 10.580 1.00 47.41 86 ASP A O 1
ATOM 729 N N . LEU A 1 87 ? -17.674 -12.597 12.523 1.00 47.91 87 LEU A N 1
ATOM 730 C CA . LEU A 1 87 ? -17.599 -14.064 12.361 1.00 47.91 87 LEU A CA 1
ATOM 731 C C . LEU A 1 87 ? -18.370 -14.565 11.124 1.00 47.91 87 LEU A C 1
ATOM 733 O O . LEU A 1 87 ? -17.987 -15.575 10.528 1.00 47.91 87 LEU A O 1
ATOM 737 N N . ASP A 1 88 ? -19.420 -13.851 10.715 1.00 52.25 88 ASP A N 1
ATOM 738 C CA . ASP A 1 88 ? -20.190 -14.154 9.507 1.00 52.25 88 ASP A CA 1
ATOM 739 C C . ASP A 1 88 ? -19.378 -13.884 8.228 1.00 52.25 88 ASP A C 1
ATOM 741 O O . ASP A 1 88 ? -19.375 -14.726 7.332 1.00 52.25 88 ASP A O 1
ATOM 745 N N . PHE A 1 89 ? -18.593 -12.799 8.172 1.00 52.28 89 PHE A N 1
ATOM 746 C CA . PHE A 1 89 ? -17.680 -12.507 7.056 1.00 52.28 89 PHE A CA 1
ATOM 747 C C . PHE A 1 89 ? -16.580 -13.569 6.925 1.00 52.28 89 PHE A C 1
ATOM 749 O O . PHE A 1 89 ? -16.288 -14.054 5.828 1.00 52.28 89 PHE A O 1
ATOM 756 N N . ILE A 1 90 ? -15.992 -13.983 8.053 1.00 48.66 90 ILE A N 1
ATOM 757 C CA . ILE A 1 90 ? -14.979 -15.046 8.073 1.00 48.66 90 ILE A CA 1
ATOM 758 C C . ILE A 1 90 ? -15.573 -16.369 7.562 1.00 48.66 90 ILE A C 1
ATOM 760 O O . ILE A 1 90 ? -14.925 -17.058 6.776 1.00 48.66 90 ILE A O 1
ATOM 764 N N . ASN A 1 91 ? -16.802 -16.717 7.949 1.00 52.09 91 ASN A N 1
ATOM 765 C CA . ASN A 1 91 ? -17.470 -17.935 7.480 1.00 52.09 91 ASN A CA 1
ATOM 766 C C . ASN A 1 91 ? -17.936 -17.858 6.014 1.00 52.09 91 ASN A C 1
ATOM 768 O O . ASN A 1 91 ? -17.938 -18.883 5.332 1.00 52.09 91 ASN A O 1
ATOM 772 N N . GLU A 1 92 ? -18.316 -16.676 5.522 1.00 54.12 92 GLU A N 1
ATOM 773 C CA . GLU A 1 92 ? -18.775 -16.461 4.142 1.00 54.12 92 GLU A CA 1
ATOM 774 C C . GLU A 1 92 ? -17.635 -16.624 3.125 1.00 54.12 92 GLU A C 1
ATOM 776 O O . GLU A 1 92 ? -17.810 -17.274 2.093 1.00 54.12 92 GLU A O 1
ATOM 781 N N . TYR A 1 93 ? -16.445 -16.101 3.437 1.00 48.25 93 TYR A N 1
ATOM 782 C CA . TYR A 1 93 ? -15.296 -16.119 2.522 1.00 48.25 93 TYR A CA 1
ATOM 783 C C . TYR A 1 93 ? -14.267 -17.215 2.836 1.00 48.25 93 TYR A C 1
ATOM 785 O O . TYR A 1 93 ? -13.520 -17.632 1.947 1.00 48.25 93 TYR A O 1
ATOM 793 N N . PHE A 1 94 ? -14.250 -17.737 4.066 1.00 49.53 94 PHE A N 1
ATOM 794 C CA . PHE A 1 94 ? -13.359 -18.816 4.508 1.00 49.53 94 PHE A CA 1
ATOM 795 C C . PHE A 1 94 ? -14.145 -19.907 5.258 1.00 49.53 94 PHE A C 1
ATOM 797 O O . PHE A 1 94 ? -13.890 -20.150 6.438 1.00 49.53 94 PHE A O 1
ATOM 804 N N . PRO A 1 95 ? -15.056 -20.635 4.577 1.00 45.75 95 PRO A N 1
ATOM 805 C CA . PRO A 1 95 ? -16.011 -21.577 5.186 1.00 45.75 95 PRO A CA 1
ATOM 806 C C . PRO A 1 95 ? -15.384 -22.778 5.927 1.00 45.75 95 PRO A C 1
ATOM 808 O O . PRO A 1 95 ? -16.093 -23.637 6.449 1.00 45.75 95 PRO A O 1
ATOM 811 N N . THR A 1 96 ? -14.054 -22.871 5.979 1.00 46.97 96 THR A N 1
ATOM 812 C CA . THR A 1 96 ? -13.284 -23.949 6.613 1.00 46.97 96 THR A CA 1
ATOM 813 C C . THR A 1 96 ? -12.432 -23.486 7.798 1.00 46.97 96 THR A C 1
ATOM 815 O O . THR A 1 96 ? -11.462 -24.162 8.132 1.00 46.97 96 THR A O 1
ATOM 818 N N . THR A 1 97 ? -12.750 -22.379 8.473 1.00 51.50 97 THR A N 1
ATOM 819 C CA . THR A 1 97 ? -11.977 -21.876 9.635 1.00 51.50 97 THR A CA 1
ATOM 820 C C . THR A 1 97 ? -11.921 -22.805 10.856 1.00 51.50 97 THR A C 1
ATOM 822 O O . THR A 1 97 ? -11.244 -22.483 11.831 1.00 51.50 97 THR A O 1
ATOM 825 N N . ASN A 1 98 ? -12.479 -24.017 10.782 1.00 47.66 98 ASN A N 1
ATOM 826 C CA . ASN A 1 98 ? -12.101 -25.132 11.652 1.00 47.66 98 ASN A CA 1
ATOM 827 C C . ASN A 1 98 ? -10.625 -25.536 11.429 1.00 47.66 98 ASN A C 1
ATOM 829 O O . ASN A 1 98 ? -10.334 -26.539 10.778 1.00 47.66 98 ASN A O 1
ATOM 833 N N . GLY A 1 99 ? -9.684 -24.762 11.981 1.00 52.66 99 GLY A N 1
ATOM 834 C CA . GLY A 1 99 ? -8.265 -25.127 12.066 1.00 52.66 99 GLY A CA 1
ATOM 835 C C . GLY A 1 99 ? -7.246 -24.061 11.658 1.00 52.66 99 GLY A C 1
ATOM 836 O O . GLY A 1 99 ? -6.050 -24.337 11.741 1.00 52.66 99 GLY A O 1
ATOM 837 N N . LEU A 1 100 ? -7.662 -22.860 11.236 1.00 57.09 100 LEU A N 1
ATOM 838 C CA . LEU A 1 100 ? -6.715 -21.768 10.978 1.00 57.09 100 LEU A CA 1
ATOM 839 C C . LEU A 1 100 ? -6.381 -21.040 12.283 1.00 57.09 100 LEU A C 1
ATOM 841 O O . LEU A 1 100 ? -7.267 -20.697 13.059 1.00 57.09 100 LEU A O 1
ATOM 845 N N . SER A 1 101 ? -5.092 -20.799 12.533 1.00 65.00 101 SER A N 1
ATOM 846 C CA . SER A 1 101 ? -4.676 -19.945 13.646 1.00 65.00 101 SER A CA 1
ATOM 847 C C . SER A 1 101 ? -5.067 -18.491 13.367 1.00 65.00 101 SER A C 1
ATOM 849 O O . SER A 1 101 ? -5.092 -18.072 12.209 1.00 65.00 101 SER A O 1
ATOM 851 N N . LEU A 1 102 ? -5.282 -17.696 14.422 1.00 62.62 102 LEU A N 1
ATOM 852 C CA . LEU A 1 102 ? -5.489 -16.242 14.313 1.00 62.62 102 LEU A CA 1
ATOM 853 C C . LEU A 1 102 ? -4.412 -15.589 13.437 1.00 62.62 102 LEU A C 1
ATOM 855 O O . LEU A 1 102 ? -4.713 -14.743 12.602 1.00 62.62 102 LEU A O 1
ATOM 859 N N . THR A 1 103 ? -3.171 -16.079 13.540 1.00 62.16 103 THR A N 1
ATOM 860 C CA . THR A 1 103 ? -2.047 -15.721 12.663 1.00 62.16 103 THR A CA 1
ATOM 861 C C . THR A 1 103 ? -2.345 -15.836 11.199 1.00 62.16 103 THR A C 1
ATOM 863 O O . THR A 1 103 ? -2.068 -14.902 10.447 1.00 62.16 103 THR A O 1
ATOM 866 N N . LYS A 1 104 ? -2.918 -16.959 10.784 1.00 63.41 104 LYS A N 1
ATOM 867 C CA . LYS A 1 104 ? -3.185 -17.159 9.375 1.00 63.41 104 LYS A CA 1
ATOM 868 C C . LYS A 1 104 ? -4.327 -16.273 8.882 1.00 63.41 104 LYS A C 1
ATOM 870 O O . LYS A 1 104 ? -4.272 -15.801 7.753 1.00 63.41 104 LYS A O 1
ATOM 875 N N . ILE A 1 105 ? -5.308 -16.000 9.740 1.00 63.97 105 ILE A N 1
ATOM 876 C CA . ILE A 1 105 ? -6.427 -15.096 9.446 1.00 63.97 105 ILE A CA 1
ATOM 877 C C . ILE A 1 105 ? -5.919 -13.656 9.263 1.00 63.97 105 ILE A C 1
ATOM 879 O O . ILE A 1 105 ? -6.253 -13.012 8.271 1.00 63.97 105 ILE A O 1
ATOM 883 N N . ALA A 1 106 ? -5.036 -13.183 10.147 1.00 65.44 106 ALA A N 1
ATOM 884 C CA . ALA A 1 106 ? -4.412 -11.863 10.034 1.00 65.44 106 ALA A CA 1
ATOM 885 C C . ALA A 1 106 ? -3.591 -11.691 8.751 1.00 65.44 106 ALA A C 1
ATOM 887 O O . ALA A 1 106 ? -3.709 -10.669 8.081 1.00 65.44 106 ALA A O 1
ATOM 888 N N . GLU A 1 107 ? -2.794 -12.697 8.380 1.00 65.12 107 GLU A N 1
ATOM 889 C CA . GLU A 1 107 ? -2.021 -12.694 7.129 1.00 65.12 107 GLU A CA 1
ATOM 890 C C . GLU A 1 107 ? -2.918 -12.584 5.891 1.00 65.12 107 GLU A C 1
ATOM 892 O O . GLU A 1 107 ? -2.608 -11.848 4.956 1.00 65.12 107 GLU A O 1
ATOM 897 N N . ILE A 1 108 ? -4.037 -13.310 5.879 1.00 65.44 108 ILE A N 1
ATOM 898 C CA . ILE A 1 108 ? -4.993 -13.270 4.771 1.00 65.44 108 ILE A CA 1
ATOM 899 C C . ILE A 1 108 ? -5.674 -11.900 4.703 1.00 65.44 108 ILE A C 1
ATOM 901 O O . ILE A 1 108 ? -5.776 -11.326 3.621 1.00 65.44 108 ILE A O 1
ATOM 905 N N . HIS A 1 109 ? -6.099 -11.348 5.843 1.00 68.12 109 HIS A N 1
ATOM 906 C CA . HIS A 1 109 ? -6.724 -10.026 5.882 1.00 68.12 109 HIS A CA 1
ATOM 907 C C . HIS A 1 109 ? -5.759 -8.937 5.403 1.00 68.12 109 HIS A C 1
ATOM 909 O O . HIS A 1 109 ? -6.125 -8.101 4.581 1.00 68.12 109 HIS A O 1
ATOM 915 N N . LEU A 1 110 ? -4.506 -8.996 5.857 1.00 68.94 110 LEU A N 1
ATOM 916 C CA . LEU A 1 110 ? -3.417 -8.150 5.383 1.00 68.94 110 LEU A CA 1
ATOM 917 C C . LEU A 1 110 ? -3.286 -8.208 3.852 1.00 68.94 110 LEU A C 1
ATOM 919 O O . LEU A 1 110 ? -3.282 -7.169 3.191 1.00 68.94 110 LEU A O 1
ATOM 923 N N . TRP A 1 111 ? -3.209 -9.418 3.295 1.00 69.81 111 TRP A N 1
ATOM 924 C CA . TRP A 1 111 ? -3.071 -9.628 1.856 1.00 69.81 111 TRP A CA 1
ATOM 925 C C . TRP A 1 111 ? -4.242 -9.028 1.070 1.00 69.81 111 TRP A C 1
ATOM 927 O O . TRP A 1 111 ? -4.016 -8.341 0.074 1.00 69.81 111 TRP A O 1
ATOM 937 N N . ILE A 1 112 ? -5.480 -9.219 1.543 1.00 68.38 112 ILE A N 1
ATOM 938 C CA . ILE A 1 112 ? -6.674 -8.621 0.928 1.00 68.38 112 ILE A CA 1
ATOM 939 C C . ILE A 1 112 ? -6.574 -7.095 0.957 1.00 68.38 112 ILE A C 1
ATOM 941 O O . ILE A 1 112 ? -6.684 -6.458 -0.087 1.00 68.38 112 ILE A O 1
ATOM 945 N N . ARG A 1 113 ? -6.309 -6.502 2.128 1.00 72.25 113 ARG A N 1
ATOM 946 C CA . ARG A 1 113 ? -6.279 -5.041 2.286 1.00 72.25 113 ARG A CA 1
ATOM 947 C C . ARG A 1 113 ? -5.179 -4.379 1.469 1.00 72.25 113 ARG A C 1
ATOM 949 O O . ARG A 1 113 ? -5.437 -3.357 0.841 1.00 72.25 113 ARG A O 1
ATOM 956 N N . LEU A 1 114 ? -3.970 -4.940 1.441 1.00 73.88 114 LEU A N 1
ATOM 957 C CA . LEU A 1 114 ? -2.901 -4.373 0.619 1.00 73.88 114 LEU A CA 1
ATOM 958 C C . LEU A 1 114 ? -3.215 -4.474 -0.871 1.00 73.88 114 LEU A C 1
ATOM 960 O O . LEU A 1 114 ? -2.959 -3.511 -1.584 1.00 73.88 114 LEU A O 1
ATOM 964 N N . ASN A 1 115 ? -3.809 -5.574 -1.340 1.00 73.62 115 ASN A N 1
ATOM 965 C CA . ASN A 1 115 ? -4.212 -5.687 -2.741 1.00 73.62 115 ASN A CA 1
ATOM 966 C C . ASN A 1 115 ? -5.360 -4.736 -3.106 1.00 73.62 115 ASN A C 1
ATOM 968 O O . ASN A 1 115 ? -5.307 -4.110 -4.165 1.00 73.62 115 ASN A O 1
ATOM 972 N N . GLU A 1 116 ? -6.350 -4.559 -2.226 1.00 74.75 116 GLU A N 1
ATOM 973 C CA . GLU A 1 116 ? -7.405 -3.549 -2.392 1.00 74.75 116 GLU A CA 1
ATOM 974 C C . GLU A 1 116 ? -6.802 -2.145 -2.538 1.00 74.75 116 GLU A C 1
ATOM 976 O O . GLU A 1 116 ? -7.110 -1.429 -3.493 1.00 74.75 116 GLU A O 1
ATOM 981 N N . ILE A 1 117 ? -5.890 -1.764 -1.637 1.00 78.81 117 ILE A N 1
ATOM 982 C CA . ILE A 1 117 ? -5.233 -0.455 -1.697 1.00 78.81 117 ILE A CA 1
ATOM 983 C C . ILE A 1 117 ? -4.358 -0.331 -2.941 1.00 78.81 117 ILE A C 1
ATOM 985 O O . ILE A 1 117 ? -4.386 0.709 -3.591 1.00 78.81 117 ILE A O 1
ATOM 989 N N . ASN A 1 118 ? -3.599 -1.366 -3.297 1.00 78.81 118 ASN A N 1
ATOM 990 C CA . ASN A 1 118 ? -2.740 -1.343 -4.478 1.00 78.81 118 ASN A CA 1
ATOM 991 C C . ASN A 1 118 ? -3.578 -1.118 -5.746 1.00 78.81 118 ASN A C 1
ATOM 993 O O . ASN A 1 118 ? -3.227 -0.277 -6.568 1.00 78.81 118 ASN A O 1
ATOM 997 N N . GLY A 1 119 ? -4.747 -1.762 -5.850 1.00 81.62 119 GLY A N 1
ATOM 998 C CA . GLY A 1 119 ? -5.713 -1.507 -6.921 1.00 81.62 119 GLY A CA 1
ATOM 999 C C . GLY A 1 119 ? -6.216 -0.058 -6.946 1.00 81.62 119 GLY A C 1
ATOM 1000 O O . GLY A 1 119 ? -6.272 0.566 -8.008 1.00 81.62 119 GLY A O 1
ATOM 1001 N N . LEU A 1 120 ? -6.525 0.520 -5.783 1.00 84.44 120 LEU A N 1
ATOM 1002 C CA . LEU A 1 120 ? -6.930 1.925 -5.674 1.00 84.44 120 LEU A CA 1
ATOM 1003 C C . LEU A 1 120 ? -5.798 2.898 -6.053 1.00 84.44 120 LEU A C 1
ATOM 1005 O O . LEU A 1 120 ? -6.037 3.867 -6.777 1.00 84.44 120 LEU A O 1
ATOM 1009 N N . ILE A 1 121 ? -4.564 2.626 -5.624 1.00 85.06 121 ILE A N 1
ATOM 1010 C CA . ILE A 1 121 ? -3.368 3.384 -6.011 1.00 85.06 121 ILE A CA 1
ATOM 1011 C C . ILE A 1 121 ? -3.146 3.270 -7.523 1.00 85.06 121 ILE A C 1
ATOM 1013 O O . ILE A 1 121 ? -2.861 4.270 -8.177 1.00 85.06 121 ILE A O 1
ATOM 1017 N N . PHE A 1 122 ? -3.329 2.095 -8.126 1.00 82.62 122 PHE A N 1
ATOM 1018 C CA . PHE A 1 122 ? -3.213 1.937 -9.577 1.00 82.62 122 PHE A CA 1
ATOM 1019 C C . PHE A 1 122 ? -4.213 2.801 -10.336 1.00 82.62 122 PHE A C 1
ATOM 1021 O O . PHE A 1 122 ? -3.817 3.469 -11.295 1.00 82.62 122 PHE A O 1
ATOM 1028 N N . ASN A 1 123 ? -5.466 2.840 -9.884 1.00 83.12 123 ASN A N 1
ATOM 1029 C CA . ASN A 1 123 ? -6.498 3.696 -10.467 1.00 83.12 123 ASN A CA 1
ATOM 1030 C C . ASN A 1 123 ? -6.146 5.183 -10.328 1.00 83.12 123 ASN A C 1
ATOM 1032 O O . ASN A 1 123 ? -6.291 5.945 -11.283 1.00 83.12 123 ASN A O 1
ATOM 1036 N N . LEU A 1 124 ? -5.630 5.588 -9.164 1.00 85.06 124 LEU A N 1
ATOM 1037 C CA . LEU A 1 124 ? -5.163 6.954 -8.916 1.00 85.06 124 LEU A CA 1
ATOM 1038 C C . LEU A 1 124 ? -4.027 7.350 -9.872 1.00 85.06 124 LEU A C 1
ATOM 1040 O O . LEU A 1 124 ? -4.040 8.438 -10.447 1.00 85.06 124 LEU A O 1
ATOM 1044 N N . LEU A 1 125 ? -3.049 6.462 -10.057 1.00 82.75 125 LEU A N 1
ATOM 1045 C CA . LEU A 1 125 ? -1.866 6.708 -10.884 1.00 82.75 125 LEU A CA 1
ATOM 1046 C C . LEU A 1 125 ? -2.144 6.584 -12.386 1.00 82.75 125 LEU A C 1
ATOM 1048 O O . LEU A 1 125 ? -1.370 7.098 -13.194 1.00 82.75 125 LEU A O 1
ATOM 1052 N N . ASN A 1 126 ? -3.231 5.918 -12.776 1.00 77.81 126 ASN A N 1
ATOM 1053 C CA . ASN A 1 126 ? -3.647 5.757 -14.163 1.00 77.81 126 ASN A CA 1
ATOM 1054 C C . ASN A 1 126 ? -5.093 6.250 -14.365 1.00 77.81 126 ASN A C 1
ATOM 1056 O O . ASN A 1 126 ? -5.996 5.441 -14.587 1.00 77.81 126 ASN A O 1
ATOM 1060 N N . PRO A 1 127 ? -5.332 7.576 -14.364 1.00 64.19 127 PRO A N 1
ATOM 1061 C CA . PRO A 1 127 ? -6.678 8.156 -14.406 1.00 64.19 127 PRO A CA 1
ATOM 1062 C C . PRO A 1 127 ? -7.406 8.000 -15.762 1.00 64.19 127 PRO A C 1
ATOM 1064 O O . PRO A 1 127 ? -8.281 8.797 -16.088 1.00 64.19 127 PRO A O 1
ATOM 1067 N N . LYS A 1 128 ? -7.049 7.010 -16.594 1.00 52.88 128 LYS A N 1
ATOM 1068 C CA . LYS A 1 128 ? -7.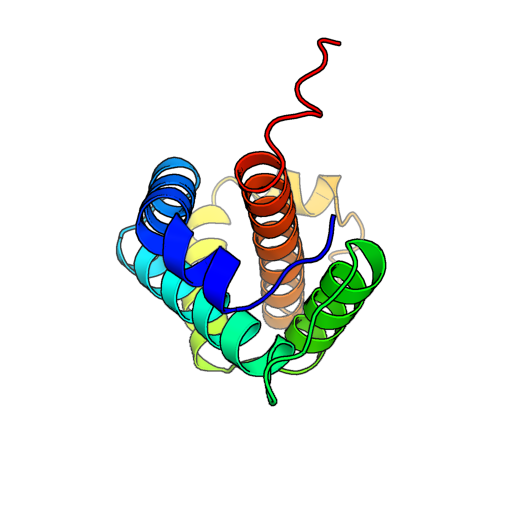646 6.763 -17.919 1.00 52.88 128 LYS A CA 1
ATOM 1069 C C . LYS A 1 128 ? -8.467 5.472 -18.044 1.00 52.88 128 LYS A C 1
ATOM 1071 O O . LYS A 1 128 ? -8.892 5.166 -19.152 1.00 52.88 128 LYS A O 1
ATOM 1076 N N . GLU A 1 129 ? -8.761 4.773 -16.948 1.00 46.47 129 GLU A N 1
ATOM 1077 C CA . GLU A 1 129 ? -9.685 3.619 -16.947 1.00 46.47 129 GLU A CA 1
ATOM 1078 C C . GLU A 1 129 ? -10.875 3.752 -15.978 1.00 46.47 129 GLU A C 1
ATOM 1080 O O . GLU A 1 129 ? -11.572 2.779 -15.719 1.00 46.47 129 GLU A O 1
ATOM 1085 N N . THR A 1 130 ? -11.224 4.961 -15.525 1.00 42.59 130 THR A N 1
ATOM 1086 C CA . THR A 1 130 ? -12.603 5.249 -15.084 1.00 42.59 130 THR A CA 1
ATOM 1087 C C . THR A 1 130 ? -13.504 5.433 -16.309 1.00 42.59 130 THR A C 1
ATOM 1089 O O . THR A 1 130 ? -14.015 6.517 -16.584 1.00 42.59 130 THR A O 1
ATOM 1092 N N . LEU A 1 131 ? -13.661 4.365 -17.095 1.00 37.81 131 LEU A N 1
ATOM 1093 C CA . LEU A 1 131 ? -14.790 4.222 -18.007 1.00 37.81 131 LEU A CA 1
ATOM 1094 C C . LEU A 1 131 ? -15.897 3.486 -17.252 1.00 37.81 131 LEU A C 1
ATOM 1096 O O . LEU A 1 131 ? -15.737 2.332 -16.869 1.00 37.81 131 LEU A O 1
ATOM 1100 N N . GLU A 1 132 ? -16.973 4.235 -17.029 1.00 36.91 132 GLU A N 1
ATOM 1101 C CA . GLU A 1 132 ? -18.315 3.821 -16.619 1.00 36.91 132 GLU A CA 1
ATOM 1102 C C . GLU A 1 132 ? -18.641 2.348 -16.906 1.00 36.91 132 GLU A C 1
ATOM 1104 O O . GLU A 1 132 ? -18.594 1.934 -18.065 1.00 36.91 132 GLU A O 1
ATOM 1109 N N . TRP A 1 133 ? -19.061 1.618 -15.868 1.00 36.38 133 TRP A N 1
ATOM 1110 C CA . TRP A 1 133 ? -20.038 0.527 -15.953 1.00 36.38 133 TRP A CA 1
ATOM 1111 C C . TRP A 1 133 ? -21.014 0.649 -14.783 1.00 36.38 133 TRP A C 1
ATOM 1113 O O . TRP A 1 133 ? -20.534 0.801 -13.637 1.00 36.38 133 TRP A O 1
#

Organism: NCBI:txid92400

Sequence (133 aa):
MRYTLNLINNHRLDIEKLIEDNFKGSLTKELIKQVIFEMYEEIFYENKSLSNSELQAETDSYISQNNNLIWKEEVYKYLAEAEIDDLDFINEYFPTTNGLSLTKIAEIHLWIRLNEINGLIFNLLNPKETLEW

Radius of gyration: 15.95 Å; chains: 1; bounding box: 38×38×36 Å

pLDDT: mean 70.69, std 15.82, range [36.38, 93.06]